Protein AF-A0A955BGZ3-F1 (afdb_monomer)

Structure (mmCIF, N/CA/C/O backbone):
data_AF-A0A955BGZ3-F1
#
_entry.id   AF-A0A955BGZ3-F1
#
loop_
_atom_site.group_PDB
_atom_site.id
_atom_site.type_symbol
_atom_site.label_atom_id
_atom_site.label_alt_id
_atom_site.label_comp_id
_atom_site.label_asym_id
_atom_site.label_entity_id
_atom_site.label_seq_id
_atom_site.pdbx_PDB_ins_code
_atom_site.Cartn_x
_atom_site.Cartn_y
_atom_site.Cartn_z
_atom_site.occupancy
_atom_site.B_iso_or_equiv
_atom_site.auth_seq_id
_atom_site.auth_comp_id
_atom_site.auth_asym_id
_atom_site.auth_atom_id
_atom_site.pdbx_PDB_model_num
ATOM 1 N N . GLY A 1 1 ? -9.054 7.512 4.929 1.00 83.88 1 GLY A N 1
ATOM 2 C CA . GLY A 1 1 ? -9.262 6.679 3.732 1.00 83.88 1 GLY A CA 1
ATOM 3 C C . GLY A 1 1 ? -10.227 5.569 4.071 1.00 83.88 1 GLY A C 1
ATOM 4 O O . GLY A 1 1 ? -10.199 5.115 5.208 1.00 83.88 1 GLY A O 1
ATOM 5 N N . LEU A 1 2 ? -11.088 5.182 3.131 1.00 87.50 2 LEU A N 1
ATOM 6 C CA . LEU A 1 2 ? -11.981 4.025 3.297 1.00 87.50 2 LEU A CA 1
ATOM 7 C C . LEU A 1 2 ? -11.312 2.710 2.886 1.00 87.50 2 LEU A C 1
ATOM 9 O O . LEU A 1 2 ? -11.671 1.668 3.412 1.00 87.50 2 LEU A O 1
ATOM 13 N N . GLU A 1 3 ? -10.332 2.797 1.989 1.00 89.81 3 GLU A N 1
ATOM 14 C CA . GLU A 1 3 ? -9.519 1.686 1.512 1.00 89.81 3 GLU A CA 1
ATOM 15 C C . GLU A 1 3 ? -8.057 2.141 1.418 1.00 89.81 3 GLU A C 1
ATOM 17 O O . GLU A 1 3 ? -7.749 3.343 1.458 1.00 89.81 3 GLU A O 1
ATOM 22 N N . HIS A 1 4 ? -7.162 1.169 1.267 1.00 94.31 4 HIS A N 1
ATOM 23 C CA . HIS A 1 4 ? -5.754 1.402 0.972 1.00 94.31 4 HIS A CA 1
ATOM 24 C C . HIS A 1 4 ? -5.473 1.262 -0.522 1.00 94.31 4 HIS A C 1
ATOM 26 O O . HIS A 1 4 ? -6.002 0.373 -1.188 1.00 94.31 4 HIS A O 1
ATOM 32 N N . HIS A 1 5 ? -4.581 2.106 -1.034 1.00 95.31 5 HIS A N 1
ATOM 33 C CA . HIS A 1 5 ? -4.107 2.004 -2.412 1.00 95.31 5 HIS A CA 1
ATOM 34 C C . HIS A 1 5 ? -2.977 0.972 -2.524 1.00 95.31 5 HIS A C 1
ATOM 36 O O . HIS A 1 5 ? -2.310 0.643 -1.544 1.00 95.31 5 HIS A O 1
ATOM 42 N N . GLU A 1 6 ? -2.691 0.502 -3.739 1.00 94.81 6 GLU A N 1
ATOM 43 C CA . GLU A 1 6 ? -1.551 -0.394 -4.002 1.00 94.81 6 GLU A CA 1
ATOM 44 C C . GLU A 1 6 ? -0.200 0.245 -3.650 1.00 94.81 6 GLU A C 1
ATOM 46 O O . GLU A 1 6 ? 0.751 -0.456 -3.313 1.00 94.81 6 GLU A O 1
ATOM 51 N N . SER A 1 7 ? -0.131 1.580 -3.691 1.00 96.19 7 SER A N 1
ATOM 52 C CA . SER A 1 7 ? 1.055 2.348 -3.333 1.00 96.19 7 SER A CA 1
ATOM 53 C C . SER A 1 7 ? 0.846 3.167 -2.063 1.00 96.19 7 SER A C 1
ATOM 55 O O . SER A 1 7 ? -0.067 3.994 -1.972 1.00 96.19 7 SER A O 1
ATOM 57 N N . ALA A 1 8 ? 1.796 3.040 -1.135 1.00 95.12 8 ALA A N 1
ATOM 58 C CA . ALA A 1 8 ? 1.834 3.815 0.102 1.00 95.12 8 ALA A CA 1
ATOM 59 C C . ALA A 1 8 ? 1.980 5.322 -0.168 1.00 95.12 8 ALA A C 1
ATOM 61 O O . ALA A 1 8 ? 1.600 6.156 0.656 1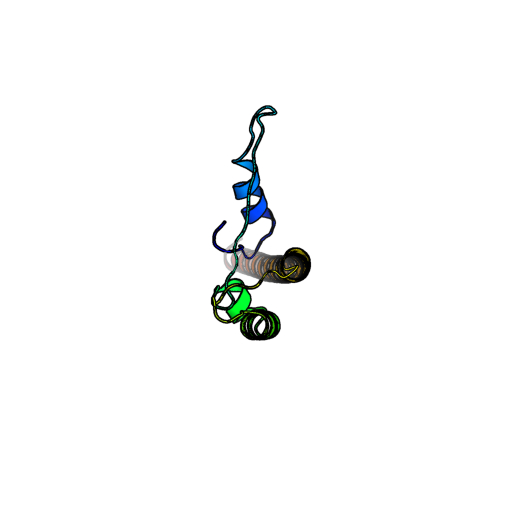.00 95.12 8 ALA A O 1
ATOM 62 N N . ARG A 1 9 ? 2.536 5.704 -1.326 1.00 96.19 9 ARG A N 1
ATOM 63 C CA . ARG A 1 9 ? 2.644 7.108 -1.741 1.00 96.19 9 ARG A CA 1
ATOM 64 C C . ARG A 1 9 ? 1.269 7.760 -1.875 1.00 96.19 9 ARG A C 1
ATOM 66 O O . ARG A 1 9 ? 1.116 8.896 -1.440 1.00 96.19 9 ARG A O 1
ATOM 73 N N . ILE A 1 10 ? 0.294 7.069 -2.461 1.00 95.75 10 ILE A N 1
ATOM 74 C CA . ILE A 1 10 ? -1.046 7.628 -2.697 1.00 95.75 10 ILE A CA 1
ATOM 75 C C . ILE A 1 10 ? -1.803 7.782 -1.373 1.00 95.75 10 ILE A C 1
ATOM 77 O O . ILE A 1 10 ? -2.389 8.832 -1.113 1.00 95.75 10 ILE A O 1
ATOM 81 N N . ASP A 1 11 ? -1.675 6.807 -0.472 1.00 95.19 11 ASP A N 1
ATOM 82 C CA . ASP A 1 11 ? -2.217 6.918 0.887 1.00 95.19 11 ASP A CA 1
ATOM 83 C C . ASP A 1 11 ? -1.612 8.110 1.645 1.00 95.19 11 ASP A C 1
ATOM 85 O O . ASP A 1 11 ? -2.331 8.903 2.256 1.00 95.19 11 ASP A O 1
ATOM 89 N N . ARG A 1 12 ? -0.286 8.298 1.565 1.00 93.50 12 ARG A N 1
ATOM 90 C CA . ARG A 1 12 ? 0.388 9.448 2.189 1.00 93.50 12 ARG A CA 1
ATOM 91 C C . ARG A 1 12 ? -0.019 10.781 1.569 1.00 93.50 12 ARG A C 1
ATOM 93 O O . ARG A 1 12 ? -0.072 11.774 2.284 1.00 93.50 12 ARG A O 1
ATOM 100 N N . GLN A 1 13 ? -0.335 10.821 0.275 1.00 94.69 13 GLN A N 1
ATOM 101 C CA . GLN A 1 13 ? -0.876 12.026 -0.358 1.00 94.69 13 GLN A CA 1
ATOM 102 C C . GLN A 1 13 ? -2.247 12.391 0.200 1.00 94.69 13 GLN A C 1
ATOM 104 O O . GLN A 1 13 ? -2.498 13.569 0.443 1.00 94.69 13 GLN A O 1
ATOM 109 N N . LEU A 1 14 ? -3.117 11.403 0.435 1.00 92.94 14 LEU A N 1
ATOM 110 C CA . LEU A 1 14 ? -4.394 11.639 1.105 1.00 92.94 14 LEU A CA 1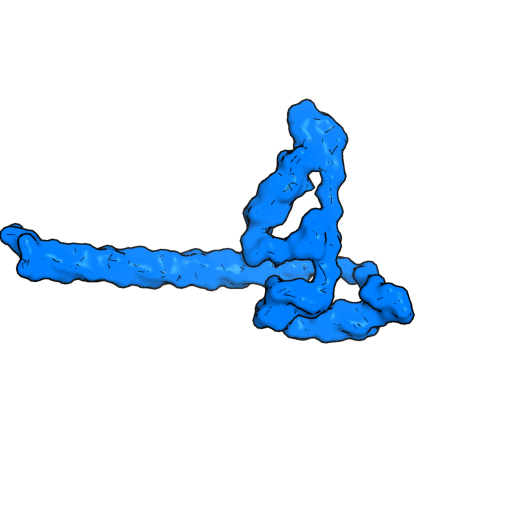
ATOM 111 C C . LEU A 1 14 ? -4.173 12.147 2.534 1.00 92.94 14 LEU A C 1
ATOM 113 O O . LEU A 1 14 ? -4.779 13.142 2.923 1.00 92.94 14 LEU A O 1
ATOM 117 N N . ALA A 1 15 ? -3.276 11.507 3.290 1.00 92.12 15 ALA A N 1
ATOM 118 C CA . ALA A 1 15 ? -2.951 11.923 4.653 1.00 92.12 15 ALA A CA 1
ATOM 119 C C . ALA A 1 15 ? -2.375 13.347 4.711 1.00 92.12 15 ALA A C 1
ATOM 121 O O . ALA A 1 15 ? -2.776 14.133 5.563 1.00 92.12 15 ALA A O 1
ATOM 122 N N . GLY A 1 16 ? -1.514 13.714 3.758 1.00 91.94 16 GLY A N 1
ATOM 123 C CA . GLY A 1 16 ? -0.906 15.044 3.660 1.00 91.94 16 GLY A CA 1
ATOM 124 C C . GLY A 1 16 ? -1.878 16.176 3.306 1.00 91.94 16 GLY A C 1
ATOM 125 O O . GLY A 1 16 ? -1.476 17.337 3.295 1.00 91.94 16 GLY A O 1
ATOM 126 N N . ARG A 1 17 ? -3.154 15.873 3.020 1.00 92.81 17 ARG A N 1
ATOM 127 C CA . ARG A 1 17 ? -4.206 16.897 2.898 1.00 92.81 17 ARG A CA 1
ATOM 128 C C . ARG A 1 17 ? -4.693 17.401 4.258 1.00 92.81 17 ARG A C 1
ATOM 130 O O . ARG A 1 17 ? -5.263 18.487 4.310 1.00 92.81 17 ARG A O 1
ATOM 137 N N . ALA A 1 18 ? -4.475 16.642 5.332 1.00 90.75 18 ALA A N 1
ATOM 138 C CA . ALA A 1 18 ? -4.809 17.051 6.689 1.00 90.75 18 ALA A CA 1
ATOM 139 C C . ALA A 1 18 ? -3.611 17.766 7.341 1.00 90.75 18 ALA A C 1
ATOM 141 O O . ALA A 1 18 ? -2.508 17.230 7.345 1.00 90.75 18 ALA A O 1
ATOM 142 N N . GLY A 1 19 ? -3.837 18.955 7.911 1.00 86.31 19 GLY A N 1
ATOM 143 C CA . GLY A 1 19 ? -2.821 19.703 8.667 1.00 86.31 19 GLY A CA 1
ATOM 144 C C . GLY A 1 19 ? -1.759 20.387 7.797 1.00 86.31 19 GLY A C 1
ATOM 145 O O . GLY A 1 19 ? -0.620 19.931 7.705 1.00 86.31 19 GLY 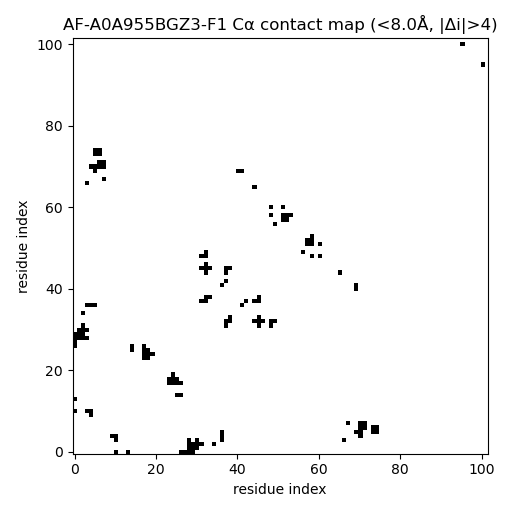A O 1
ATOM 146 N N . ARG A 1 20 ? -2.119 21.500 7.141 1.00 91.69 20 ARG A N 1
ATOM 147 C CA . ARG A 1 20 ? -1.186 22.312 6.334 1.00 91.69 20 ARG A CA 1
ATOM 148 C C . ARG A 1 20 ? -0.568 23.418 7.191 1.00 91.69 20 ARG A C 1
ATOM 150 O O . ARG A 1 20 ? -1.182 23.861 8.141 1.00 91.69 20 ARG A O 1
ATOM 157 N N . GLN A 1 21 ? 0.635 23.885 6.848 1.00 92.56 21 GLN A N 1
ATOM 158 C CA . GLN A 1 21 ? 1.280 25.035 7.516 1.00 92.56 21 GLN A CA 1
ATOM 159 C C . GLN A 1 21 ? 1.420 24.908 9.050 1.00 92.56 21 GLN A C 1
ATOM 161 O O . GLN A 1 21 ? 1.454 25.906 9.761 1.00 92.56 21 GLN A O 1
ATOM 166 N N . GLY A 1 22 ? 1.528 23.679 9.568 1.00 89.62 22 GLY A N 1
ATOM 167 C CA . GLY A 1 22 ? 1.611 23.424 11.011 1.00 89.62 22 GLY A CA 1
ATOM 168 C C . GLY A 1 22 ? 0.255 23.298 11.712 1.00 89.62 22 GLY A C 1
ATOM 169 O O . GLY A 1 22 ? 0.226 23.068 12.922 1.00 89.62 22 GLY A O 1
ATOM 170 N N . ASP A 1 23 ? -0.854 23.382 10.972 1.00 94.44 23 ASP A N 1
ATOM 171 C CA . ASP A 1 23 ? -2.184 23.106 11.501 1.00 94.44 23 ASP A CA 1
ATOM 172 C C . ASP A 1 23 ? -2.273 21.673 12.027 1.00 94.44 23 ASP A C 1
ATOM 174 O O . ASP A 1 23 ? -1.762 20.718 11.430 1.00 94.44 23 ASP A O 1
ATOM 178 N N . ARG A 1 24 ? -2.988 21.503 13.141 1.00 93.31 24 ARG A N 1
ATOM 179 C CA . ARG A 1 24 ? -3.313 20.171 13.651 1.00 93.31 24 ARG A CA 1
ATOM 180 C C . ARG A 1 24 ? -4.197 19.454 12.632 1.00 93.31 24 ARG A C 1
ATOM 182 O O . ARG A 1 24 ? -5.209 19.990 12.192 1.00 93.31 24 ARG A O 1
ATOM 189 N N . GLY A 1 25 ? -3.836 18.222 12.297 1.00 92.12 25 GLY A N 1
ATOM 190 C CA . GLY A 1 25 ? -4.600 17.366 11.400 1.00 92.12 25 GLY A CA 1
ATOM 191 C C . GLY A 1 25 ? -4.553 15.918 11.860 1.00 92.12 25 GLY A C 1
ATOM 192 O O . GLY A 1 25 ? -3.600 15.488 12.510 1.00 92.12 25 GLY A O 1
ATOM 193 N N . SER A 1 26 ? -5.589 15.162 11.522 1.00 93.31 26 SER A N 1
ATOM 194 C CA . SER A 1 26 ? -5.623 13.718 11.709 1.00 93.31 26 SER A CA 1
ATOM 195 C C . SER A 1 26 ? -6.056 13.044 10.413 1.00 93.31 26 SER A C 1
ATOM 197 O O . SER A 1 26 ? -6.799 13.598 9.603 1.00 93.31 26 SER A O 1
ATOM 199 N N . CYS A 1 27 ? -5.559 11.832 10.202 1.00 92.12 27 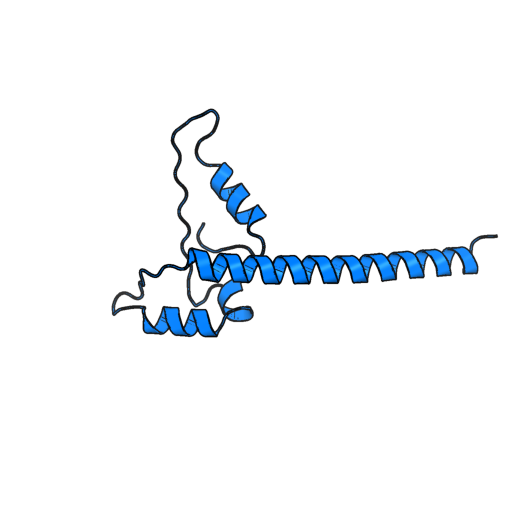CYS A N 1
ATOM 200 C CA . CYS A 1 27 ? -5.975 10.976 9.107 1.00 92.12 27 CYS A CA 1
ATOM 201 C C . CYS A 1 27 ? -6.112 9.560 9.651 1.00 92.12 27 CYS A C 1
ATOM 203 O O . CYS A 1 27 ? -5.186 9.037 10.268 1.00 92.12 27 CYS A O 1
ATOM 205 N N . GLN A 1 28 ? -7.269 8.949 9.421 1.00 91.56 28 GLN A N 1
ATOM 206 C CA . GLN A 1 28 ? -7.531 7.563 9.777 1.00 91.56 28 GLN A CA 1
ATOM 207 C C . GLN A 1 28 ? -7.838 6.773 8.511 1.00 91.56 28 GLN A C 1
AT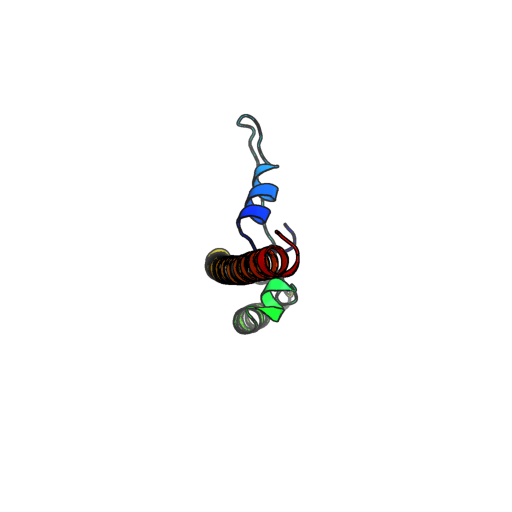OM 209 O O . GLN A 1 28 ? -8.471 7.283 7.580 1.00 91.56 28 GLN A O 1
ATOM 214 N N . PHE A 1 29 ? -7.373 5.530 8.478 1.00 92.38 29 PHE A N 1
ATOM 215 C CA . PHE A 1 29 ? -7.700 4.576 7.433 1.00 92.38 29 PHE A CA 1
ATOM 216 C C . PHE A 1 29 ? -8.557 3.465 8.019 1.00 92.38 29 PHE A C 1
ATOM 218 O O . PHE A 1 29 ? -8.253 2.934 9.087 1.00 92.38 29 PHE A O 1
ATOM 225 N N . PHE A 1 30 ? -9.624 3.151 7.300 1.00 92.31 30 PHE A N 1
ATOM 226 C CA . PHE A 1 30 ? -10.427 1.959 7.490 1.00 92.31 30 PHE A CA 1
ATOM 227 C C . PHE A 1 30 ? -10.062 0.973 6.379 1.00 92.31 30 PHE A C 1
ATOM 229 O O . PHE A 1 30 ? -9.540 1.375 5.339 1.00 92.31 30 PHE A O 1
ATOM 236 N N . ALA A 1 31 ? -10.261 -0.311 6.644 1.00 92.19 31 ALA A N 1
ATOM 237 C CA . ALA A 1 31 ? -10.034 -1.375 5.681 1.00 92.19 31 ALA A CA 1
ATOM 238 C C . ALA A 1 31 ? -11.055 -2.484 5.923 1.00 92.19 31 ALA A C 1
ATOM 240 O O . ALA A 1 31 ? -11.370 -2.792 7.078 1.00 92.19 31 ALA A O 1
ATOM 241 N N . SER A 1 32 ? -11.528 -3.105 4.851 1.00 92.50 32 SER A N 1
ATOM 242 C CA . SER A 1 32 ? -12.427 -4.254 4.885 1.00 92.50 32 SER A CA 1
ATOM 243 C C . SER A 1 32 ? -11.750 -5.503 4.331 1.00 92.50 32 SER A C 1
ATOM 245 O O . SER A 1 32 ? -10.909 -5.452 3.435 1.00 92.50 32 SER A O 1
ATOM 247 N N . ALA A 1 33 ? -12.166 -6.671 4.824 1.00 93.44 33 ALA A N 1
ATOM 248 C CA . ALA A 1 33 ? -11.774 -7.953 4.238 1.00 93.44 33 ALA A CA 1
ATOM 249 C C . ALA A 1 33 ? -12.267 -8.121 2.788 1.00 93.44 33 ALA A C 1
ATOM 251 O O . ALA A 1 33 ? -11.794 -9.009 2.078 1.00 93.44 33 ALA A O 1
ATOM 252 N N . ASP A 1 34 ? -13.218 -7.289 2.364 1.00 92.81 34 ASP A N 1
ATOM 253 C CA . ASP A 1 34 ? -13.774 -7.304 1.017 1.00 92.81 34 ASP A CA 1
ATOM 254 C C . ASP A 1 34 ? -13.145 -6.251 0.095 1.00 92.81 34 ASP A C 1
ATOM 256 O O . ASP A 1 34 ? -13.454 -6.251 -1.101 1.00 92.81 34 ASP A O 1
ATOM 260 N N . ASP A 1 35 ? -12.216 -5.431 0.606 1.00 95.00 35 ASP A N 1
ATOM 261 C CA . ASP A 1 35 ? -11.492 -4.437 -0.189 1.00 95.00 35 ASP A CA 1
ATOM 262 C C . ASP A 1 35 ? -10.751 -5.120 -1.348 1.00 95.00 35 ASP A C 1
ATOM 264 O O . ASP A 1 35 ? -10.087 -6.147 -1.136 1.00 95.00 35 ASP A O 1
ATOM 268 N N . PRO A 1 36 ? -10.785 -4.556 -2.570 1.00 94.75 36 PRO A N 1
ATOM 269 C CA . PRO A 1 36 ? -10.141 -5.151 -3.740 1.00 94.75 36 PRO A CA 1
ATOM 270 C C . PRO A 1 36 ? -8.659 -5.470 -3.514 1.00 94.75 36 PRO A C 1
ATOM 272 O O . PRO A 1 36 ? -8.212 -6.576 -3.826 1.00 94.75 36 PRO A O 1
ATOM 275 N N . LEU A 1 37 ? -7.918 -4.541 -2.896 1.00 94.19 37 LEU A N 1
ATOM 276 C CA . LEU A 1 37 ? -6.495 -4.697 -2.590 1.00 94.19 37 LEU A CA 1
ATOM 277 C C . LEU A 1 37 ? -6.231 -5.963 -1.760 1.00 94.19 37 LEU A C 1
ATOM 279 O O . LEU A 1 37 ? -5.365 -6.778 -2.091 1.00 94.19 37 LEU A O 1
ATOM 283 N N . LEU A 1 38 ?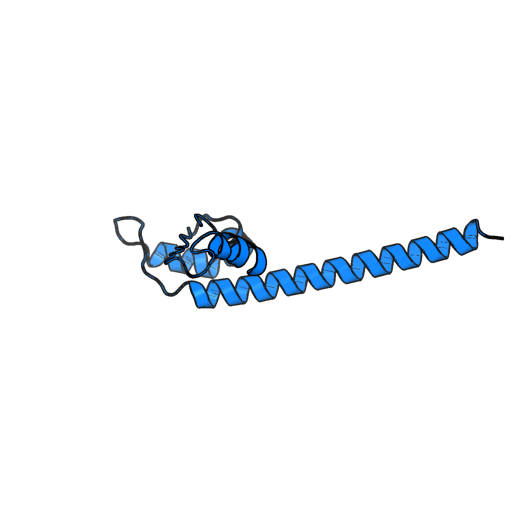 -6.974 -6.128 -0.664 1.00 95.06 38 LEU A N 1
ATOM 284 C CA . LEU A 1 38 ? -6.763 -7.235 0.262 1.00 95.06 38 LEU A CA 1
ATOM 285 C C . LEU A 1 38 ? -7.290 -8.544 -0.321 1.00 95.06 38 LEU A C 1
ATOM 287 O O . LEU A 1 38 ? -6.613 -9.570 -0.221 1.00 95.06 38 LEU A O 1
ATOM 291 N N . ARG A 1 39 ? -8.449 -8.510 -0.982 1.00 95.56 39 ARG A N 1
ATOM 292 C CA . ARG A 1 39 ? -9.083 -9.689 -1.575 1.00 95.56 39 ARG A CA 1
ATOM 293 C C . ARG A 1 39 ? -8.210 -10.327 -2.651 1.00 95.56 39 ARG A C 1
ATOM 295 O O . ARG A 1 39 ? -8.060 -11.546 -2.665 1.00 95.56 39 ARG A O 1
ATOM 302 N N . VAL A 1 40 ? -7.615 -9.514 -3.524 1.00 95.94 40 VAL A N 1
ATOM 303 C CA . VAL A 1 40 ? -6.778 -10.002 -4.630 1.00 95.94 40 VAL A CA 1
ATOM 304 C C . VAL A 1 40 ? -5.387 -10.395 -4.138 1.00 95.94 40 VAL A C 1
ATOM 306 O O . VAL A 1 40 ? -4.859 -11.435 -4.529 1.00 95.94 40 VAL A O 1
ATOM 309 N N . HIS A 1 41 ? -4.779 -9.593 -3.261 1.00 95.81 41 HIS A N 1
ATOM 310 C CA . HIS A 1 41 ? -3.350 -9.733 -2.982 1.00 95.81 41 HIS A CA 1
ATOM 311 C C . HIS A 1 41 ? -3.006 -10.270 -1.588 1.00 95.81 41 HIS A C 1
ATOM 313 O O . HIS A 1 41 ? -1.839 -10.591 -1.338 1.00 95.81 41 HIS A O 1
ATOM 319 N N . ALA A 1 42 ? -3.981 -10.386 -0.685 1.00 95.88 42 ALA A N 1
ATOM 320 C CA . ALA A 1 42 ? -3.793 -10.869 0.681 1.00 95.88 42 ALA A CA 1
ATOM 321 C C . ALA A 1 42 ? -5.012 -11.658 1.224 1.00 95.88 42 ALA A C 1
ATOM 323 O O . ALA A 1 42 ? -5.518 -11.339 2.306 1.00 95.88 42 ALA A O 1
ATOM 324 N N . PRO A 1 43 ? -5.451 -12.750 0.564 1.00 96.25 43 PRO A N 1
ATOM 325 C CA . PRO A 1 43 ? -6.618 -13.530 1.002 1.00 96.25 43 PRO A CA 1
ATOM 326 C C . PRO A 1 43 ? -6.472 -14.063 2.436 1.00 96.25 43 PRO A C 1
ATOM 328 O O . PRO A 1 43 ? -7.398 -13.985 3.235 1.00 96.25 43 PRO A O 1
ATOM 331 N N . ARG A 1 44 ? -5.257 -14.471 2.834 1.00 94.44 44 ARG A N 1
ATOM 332 C CA . ARG A 1 44 ? -4.968 -14.911 4.213 1.00 94.44 44 ARG A CA 1
ATOM 333 C C . ARG A 1 44 ? -5.182 -13.813 5.262 1.00 94.44 44 ARG A C 1
ATOM 335 O O . ARG A 1 44 ? -5.469 -14.120 6.419 1.00 94.44 44 ARG A O 1
ATOM 342 N N . LEU A 1 45 ? -4.971 -12.546 4.892 1.00 93.44 45 LEU A N 1
ATOM 343 C CA . LEU A 1 45 ? -5.251 -11.411 5.771 1.00 93.44 45 LEU A CA 1
ATOM 344 C C . LEU A 1 45 ? -6.762 -11.180 5.866 1.00 93.44 45 LEU A C 1
ATOM 346 O O . LEU A 1 45 ? -7.253 -10.977 6.971 1.00 93.44 45 LEU A O 1
ATOM 350 N N . CYS A 1 46 ? -7.491 -11.317 4.756 1.00 94.38 46 CYS A N 1
ATOM 351 C CA . CYS A 1 46 ? -8.956 -11.268 4.733 1.00 94.38 46 CYS A CA 1
ATOM 352 C C . CYS A 1 46 ? -9.571 -12.345 5.637 1.00 94.38 46 CYS A C 1
ATOM 354 O O . CYS A 1 46 ? -10.418 -12.043 6.470 1.00 94.38 46 CYS A O 1
ATOM 356 N N . ASP A 1 47 ? -9.083 -13.585 5.570 1.00 94.00 47 ASP A N 1
ATOM 357 C CA . ASP A 1 47 ? -9.564 -14.675 6.433 1.00 94.00 47 ASP A CA 1
ATOM 358 C C . ASP A 1 47 ? -9.267 -14.429 7.915 1.00 94.00 47 ASP A C 1
ATOM 360 O O . ASP A 1 47 ? -9.990 -14.885 8.802 1.00 94.00 47 ASP A O 1
ATOM 364 N N . ARG A 1 48 ? -8.168 -13.731 8.214 1.00 92.44 48 ARG A N 1
ATOM 365 C CA . ARG A 1 48 ? -7.839 -13.322 9.582 1.00 92.44 48 ARG A CA 1
ATOM 366 C C . ARG A 1 48 ? -8.772 -12.214 10.060 1.00 92.44 48 ARG A C 1
ATOM 368 O O . ARG A 1 48 ? -9.245 -12.295 11.186 1.00 92.44 48 ARG A O 1
ATOM 375 N N . LEU A 1 49 ? -9.042 -11.225 9.209 1.00 92.00 49 LEU A N 1
ATOM 376 C CA . LEU A 1 49 ? -9.985 -10.142 9.480 1.00 92.00 49 LEU A CA 1
ATOM 377 C C . LEU A 1 49 ? -11.385 -10.691 9.754 1.00 92.00 49 LEU A C 1
ATOM 379 O O . LEU A 1 49 ? -11.948 -10.400 10.800 1.00 92.00 49 LEU A O 1
ATOM 383 N N . ARG A 1 50 ? -11.899 -11.563 8.880 1.00 92.19 50 ARG A N 1
ATOM 384 C CA . ARG A 1 50 ? -13.225 -12.185 9.032 1.00 92.19 50 ARG A CA 1
ATOM 385 C C . ARG A 1 50 ? -13.347 -13.016 10.307 1.00 92.19 50 ARG A C 1
ATOM 387 O O . ARG A 1 50 ? -14.386 -12.989 10.946 1.00 92.19 50 ARG A O 1
ATOM 394 N N . ARG A 1 51 ? -12.288 -13.733 10.701 1.00 91.50 51 ARG A N 1
ATOM 395 C CA . ARG A 1 51 ? -12.271 -14.490 11.967 1.00 91.50 51 ARG A CA 1
ATOM 396 C C . ARG A 1 51 ? -12.188 -13.602 13.204 1.00 91.50 51 ARG A C 1
ATOM 398 O O . ARG A 1 51 ? -12.661 -14.002 14.259 1.00 91.50 51 ARG A O 1
ATOM 405 N N . ALA A 1 52 ? -11.542 -12.447 13.089 1.00 89.88 52 ALA A N 1
ATOM 406 C CA . ALA A 1 52 ? -11.427 -11.487 14.179 1.00 89.88 52 ALA A CA 1
ATOM 407 C C . ALA A 1 52 ? -12.647 -10.564 14.288 1.00 89.88 52 ALA A C 1
ATOM 409 O O . ALA A 1 52 ? -12.848 -9.964 15.342 1.00 89.88 52 ALA A O 1
ATOM 410 N N . ALA A 1 53 ? -13.439 -10.444 13.219 1.00 88.12 53 ALA A N 1
ATOM 411 C CA . ALA A 1 53 ? -14.676 -9.686 13.215 1.00 88.12 53 ALA A CA 1
ATOM 412 C C . ALA A 1 53 ? -15.645 -10.313 14.222 1.00 88.12 53 ALA A C 1
ATOM 414 O O . ALA A 1 53 ? -16.045 -11.472 14.099 1.00 88.12 53 ALA A O 1
ATOM 415 N N . GLY A 1 54 ? -15.973 -9.549 15.263 1.00 81.12 54 GLY A N 1
ATOM 416 C CA . GLY A 1 54 ? -16.941 -9.971 16.266 1.00 81.12 54 GLY A CA 1
ATOM 417 C C . GLY A 1 54 ? -18.365 -9.981 15.706 1.00 81.12 54 GLY A C 1
ATOM 418 O O . GLY A 1 54 ? -18.606 -9.818 14.512 1.00 81.12 54 GLY A O 1
ATOM 419 N N . ARG A 1 55 ? -19.357 -10.086 16.596 1.00 78.19 55 ARG A N 1
ATOM 420 C CA . ARG A 1 55 ? -20.785 -10.048 16.215 1.00 78.19 55 ARG A CA 1
ATOM 421 C C . ARG A 1 55 ? -21.206 -8.748 15.519 1.00 78.19 55 ARG A C 1
ATOM 423 O O . ARG A 1 55 ? -22.232 -8.734 14.853 1.00 78.19 55 ARG A O 1
ATOM 430 N N . THR A 1 56 ? -20.441 -7.676 15.700 1.00 84.50 56 THR A N 1
ATOM 431 C CA . THR A 1 56 ? -20.671 -6.359 15.094 1.00 84.50 56 THR A CA 1
ATOM 432 C C . THR A 1 56 ? -20.085 -6.234 13.687 1.00 84.50 56 THR A C 1
ATOM 434 O O . THR A 1 56 ? -20.346 -5.241 13.020 1.00 84.50 56 THR A O 1
ATOM 437 N N . GLY A 1 57 ? -19.288 -7.207 13.228 1.00 86.38 57 GLY A N 1
ATOM 438 C CA . GLY A 1 57 ? -18.549 -7.115 11.965 1.00 86.38 57 GLY A CA 1
ATOM 439 C C . GLY A 1 57 ? -17.275 -6.262 12.042 1.00 86.38 57 GLY A C 1
ATOM 440 O O . GLY A 1 57 ? -16.533 -6.191 11.067 1.00 86.38 57 GLY A O 1
ATOM 441 N N . GLU A 1 58 ? -16.981 -5.658 13.195 1.00 88.06 58 GLU A N 1
ATOM 442 C CA . GLU A 1 58 ? -15.787 -4.837 13.404 1.00 88.06 58 GLU A CA 1
ATOM 443 C C . GLU A 1 58 ? -14.650 -5.651 14.033 1.00 88.06 58 GLU A C 1
ATOM 445 O O . GLU A 1 58 ? -14.871 -6.533 14.871 1.00 88.06 58 GLU A O 1
ATOM 450 N N . ALA A 1 59 ? -13.415 -5.334 13.640 1.00 87.62 59 ALA A N 1
ATOM 451 C CA . ALA A 1 59 ? -12.205 -5.920 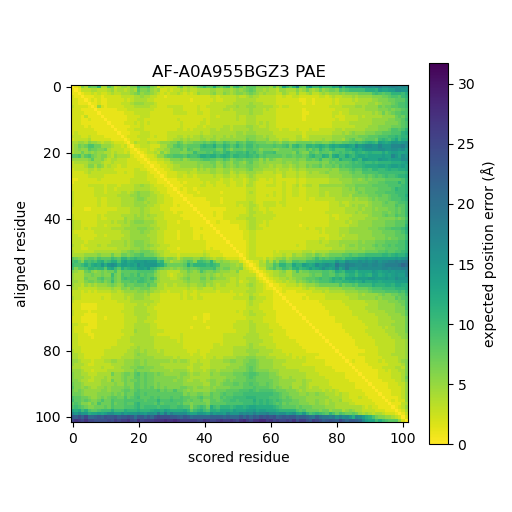14.199 1.00 87.62 59 ALA A CA 1
ATOM 452 C C . ALA A 1 59 ? -11.143 -4.839 14.431 1.00 87.62 59 ALA A C 1
ATOM 454 O O . ALA A 1 59 ? -10.741 -4.140 13.501 1.00 87.62 59 ALA A O 1
ATOM 455 N N . THR A 1 60 ? -10.618 -4.761 15.654 1.00 86.81 60 THR A N 1
ATOM 456 C CA . THR A 1 60 ? -9.466 -3.908 15.975 1.00 86.81 60 THR A CA 1
ATOM 457 C C . THR A 1 60 ? -8.198 -4.746 15.913 1.00 86.81 60 THR A C 1
ATOM 459 O O . THR A 1 60 ? -7.862 -5.464 16.854 1.00 86.81 60 THR A O 1
ATOM 462 N N . LEU A 1 61 ? -7.495 -4.680 14.782 1.00 86.31 61 LEU A N 1
ATOM 463 C CA . LEU A 1 61 ? -6.250 -5.413 14.547 1.00 86.31 61 LEU A CA 1
ATOM 464 C C . LEU A 1 61 ? -5.125 -4.474 14.084 1.00 86.31 61 LEU A C 1
ATOM 466 O O . LEU A 1 61 ? -5.388 -3.480 13.406 1.00 86.31 61 LEU A O 1
ATOM 470 N N . PRO A 1 62 ? -3.851 -4.797 14.375 1.00 90.88 62 PRO A N 1
ATOM 471 C CA . PRO A 1 62 ? -2.712 -4.035 13.871 1.00 90.88 62 PRO A CA 1
ATOM 472 C C . PRO A 1 62 ? -2.481 -4.321 12.375 1.00 90.88 62 PRO A C 1
ATOM 474 O O . PRO A 1 62 ? -1.640 -5.141 11.998 1.00 90.88 62 PRO A O 1
ATOM 477 N N . LEU A 1 63 ? -3.241 -3.649 11.506 1.00 90.88 63 LEU A N 1
ATOM 478 C CA . LEU A 1 63 ? -3.221 -3.870 10.051 1.00 90.88 63 LEU A CA 1
ATOM 479 C C . LEU A 1 63 ? -2.146 -3.074 9.308 1.00 90.88 63 LEU A C 1
ATOM 481 O O . LEU A 1 63 ? -1.733 -3.488 8.226 1.00 90.88 63 LEU A O 1
ATOM 485 N N . ALA A 1 64 ? -1.628 -1.997 9.903 1.00 91.88 64 ALA A N 1
ATOM 486 C CA . ALA A 1 64 ? -0.646 -1.123 9.260 1.00 91.88 64 ALA A CA 1
ATOM 487 C C . ALA A 1 64 ? 0.607 -1.882 8.782 1.00 91.88 64 ALA A C 1
ATOM 489 O O . ALA A 1 64 ? 1.049 -1.705 7.652 1.00 91.88 64 ALA A O 1
ATOM 490 N N . GLY A 1 65 ? 1.155 -2.781 9.609 1.00 94.94 65 GLY A N 1
ATOM 491 C CA . GLY A 1 65 ? 2.340 -3.571 9.255 1.00 94.94 65 GLY A CA 1
ATOM 492 C C . GLY A 1 65 ? 2.106 -4.541 8.084 1.00 94.94 65 GLY A C 1
ATOM 493 O O . GLY A 1 65 ? 2.871 -4.522 7.118 1.00 94.94 65 GLY A O 1
ATOM 494 N N . PRO A 1 66 ? 1.077 -5.410 8.142 1.00 94.88 66 PRO A N 1
ATOM 495 C CA . PRO A 1 66 ? 0.694 -6.263 7.018 1.00 94.88 66 PRO A CA 1
ATOM 496 C C . PRO A 1 66 ? 0.411 -5.502 5.716 1.00 94.88 66 PRO A C 1
ATOM 498 O O . PRO A 1 66 ? 0.900 -5.925 4.669 1.00 94.88 66 PRO A O 1
ATOM 501 N N . ILE A 1 67 ? -0.325 -4.389 5.782 1.00 94.88 67 ILE A N 1
ATOM 502 C CA . ILE A 1 67 ? -0.674 -3.576 4.608 1.00 94.88 67 ILE A CA 1
ATOM 503 C C . ILE A 1 67 ? 0.571 -2.912 4.015 1.00 94.88 67 ILE A C 1
ATOM 505 O O . ILE A 1 67 ? 0.777 -2.994 2.809 1.00 94.88 67 ILE A O 1
ATOM 509 N N . ALA A 1 68 ? 1.462 -2.361 4.844 1.00 95.81 68 ALA A N 1
ATOM 510 C CA . ALA A 1 68 ? 2.708 -1.766 4.365 1.00 95.81 68 ALA A CA 1
ATOM 511 C C . ALA A 1 68 ? 3.571 -2.781 3.594 1.00 95.81 68 ALA A C 1
ATOM 513 O O . ALA A 1 68 ? 4.054 -2.482 2.505 1.00 95.81 68 ALA A O 1
ATOM 514 N N . ARG A 1 69 ? 3.710 -4.015 4.109 1.00 96.44 69 ARG A N 1
ATOM 515 C CA . ARG A 1 69 ? 4.434 -5.089 3.400 1.00 96.44 69 ARG A 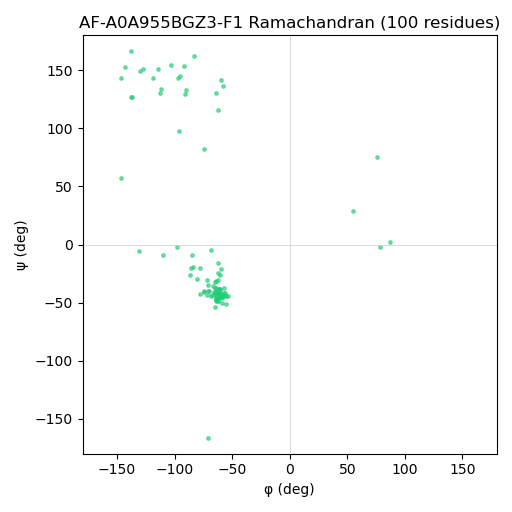CA 1
ATOM 516 C C . ARG A 1 69 ? 3.774 -5.454 2.074 1.00 96.44 69 ARG A C 1
ATOM 518 O O . ARG A 1 69 ? 4.473 -5.731 1.100 1.00 96.44 69 ARG A O 1
ATOM 525 N N . LEU A 1 70 ? 2.443 -5.474 2.041 1.00 96.56 70 LEU A N 1
ATOM 526 C CA . LEU A 1 70 ? 1.696 -5.723 0.816 1.00 96.56 70 LEU A CA 1
ATOM 527 C C . LEU A 1 70 ? 1.966 -4.629 -0.226 1.00 96.56 70 LEU A C 1
ATOM 529 O O . LEU A 1 70 ? 2.314 -4.962 -1.355 1.00 96.56 70 LEU A O 1
ATOM 533 N N . GLN A 1 71 ? 1.881 -3.356 0.163 1.00 96.88 71 GLN A N 1
ATOM 534 C CA . GLN A 1 71 ? 2.148 -2.215 -0.717 1.00 96.88 71 GLN A CA 1
ATOM 535 C C . GLN A 1 71 ? 3.575 -2.245 -1.269 1.00 96.88 71 GLN A C 1
ATOM 537 O O . GLN A 1 71 ? 3.757 -2.126 -2.472 1.00 96.88 71 GLN A O 1
ATOM 542 N N . THR A 1 72 ? 4.587 -2.518 -0.435 1.00 97.75 72 THR A N 1
ATOM 543 C CA . THR A 1 72 ? 5.979 -2.668 -0.904 1.00 97.75 72 THR A CA 1
ATOM 544 C C . THR A 1 72 ? 6.107 -3.749 -1.980 1.00 97.75 72 THR A C 1
ATOM 546 O O . THR A 1 72 ? 6.794 -3.551 -2.980 1.00 97.75 72 THR A O 1
ATOM 549 N N . ARG A 1 73 ? 5.427 -4.891 -1.809 1.00 97.56 73 ARG A N 1
ATOM 550 C CA . ARG A 1 73 ? 5.442 -5.974 -2.801 1.00 97.56 73 ARG A CA 1
ATOM 551 C C . ARG A 1 73 ? 4.784 -5.556 -4.119 1.00 97.56 73 ARG A C 1
ATOM 553 O O . ARG A 1 73 ? 5.303 -5.892 -5.179 1.00 97.56 73 ARG A O 1
ATOM 560 N N . LEU A 1 74 ? 3.657 -4.850 -4.058 1.00 97.50 74 LEU A N 1
ATOM 561 C CA . LEU A 1 74 ? 2.944 -4.385 -5.252 1.00 97.50 74 LEU A CA 1
ATOM 562 C C . LEU A 1 74 ? 3.708 -3.275 -5.976 1.00 97.50 74 LEU A C 1
ATOM 564 O O . LEU A 1 74 ? 3.817 -3.308 -7.197 1.00 97.50 74 LEU A O 1
ATOM 568 N N . GLU A 1 75 ? 4.315 -2.351 -5.236 1.00 97.38 75 GLU A N 1
ATOM 569 C CA . GLU A 1 75 ? 5.187 -1.315 -5.792 1.00 97.38 75 GLU A CA 1
ATOM 570 C C . GLU A 1 75 ? 6.404 -1.923 -6.505 1.00 97.38 75 GLU A C 1
ATOM 572 O O . GLU A 1 75 ? 6.751 -1.478 -7.600 1.00 97.38 75 GLU A O 1
ATOM 577 N N . ALA A 1 76 ? 7.018 -2.968 -5.937 1.00 97.75 76 ALA A N 1
ATOM 578 C CA . ALA A 1 76 ? 8.118 -3.688 -6.580 1.00 97.75 76 ALA A CA 1
ATOM 579 C C . ALA A 1 76 ? 7.675 -4.379 -7.881 1.00 97.75 76 ALA A C 1
ATOM 581 O O . ALA A 1 76 ? 8.335 -4.224 -8.907 1.00 97.75 76 ALA A O 1
ATOM 582 N N . ALA A 1 77 ? 6.530 -5.070 -7.865 1.00 97.12 77 ALA A N 1
ATOM 583 C CA . ALA A 1 77 ? 5.974 -5.706 -9.060 1.00 97.12 77 ALA A CA 1
ATOM 584 C C . ALA A 1 77 ? 5.626 -4.677 -10.153 1.00 97.12 77 ALA A C 1
ATOM 586 O O . ALA A 1 77 ? 5.924 -4.883 -11.328 1.00 97.12 77 ALA A O 1
ATOM 587 N N . ALA A 1 78 ? 5.052 -3.533 -9.772 1.00 96.56 78 ALA A N 1
ATOM 588 C CA . ALA A 1 78 ? 4.757 -2.445 -10.699 1.00 96.56 78 ALA A CA 1
ATOM 589 C C . ALA A 1 78 ? 6.035 -1.824 -11.289 1.00 96.56 78 ALA A C 1
ATOM 591 O O . ALA A 1 78 ? 6.061 -1.459 -12.465 1.00 96.56 78 ALA A O 1
ATOM 592 N N . LEU A 1 79 ? 7.102 -1.702 -10.493 1.00 97.44 79 LEU A N 1
ATOM 593 C CA . LEU A 1 79 ? 8.403 -1.237 -10.972 1.00 97.44 79 LEU A CA 1
ATOM 594 C C . LEU A 1 79 ? 9.000 -2.207 -11.997 1.00 97.44 79 LEU A C 1
ATOM 596 O O . LEU A 1 79 ? 9.489 -1.765 -13.033 1.00 97.44 79 LEU A O 1
ATOM 600 N N . GLU A 1 80 ? 8.947 -3.508 -11.724 1.00 98.00 80 GLU A N 1
ATOM 601 C CA . GLU A 1 80 ? 9.443 -4.545 -12.629 1.00 98.00 80 GLU A CA 1
ATOM 602 C C . GLU A 1 80 ? 8.661 -4.571 -13.947 1.00 98.00 80 GLU A C 1
ATOM 604 O O . GLU A 1 80 ? 9.263 -4.514 -15.019 1.00 98.00 80 GLU A O 1
ATOM 609 N N . ALA A 1 81 ? 7.327 -4.526 -13.884 1.00 97.50 81 ALA A N 1
ATOM 610 C CA . ALA A 1 81 ? 6.479 -4.459 -15.072 1.00 97.50 81 ALA A CA 1
ATOM 611 C C . ALA A 1 81 ? 6.807 -3.240 -15.952 1.00 97.50 81 ALA A C 1
ATOM 613 O O . ALA A 1 81 ? 6.903 -3.354 -17.173 1.00 97.50 81 ALA A O 1
ATOM 614 N N . ARG A 1 82 ? 7.038 -2.073 -15.335 1.00 97.81 82 ARG A N 1
ATOM 615 C CA . ARG A 1 82 ? 7.431 -0.852 -16.058 1.00 97.81 82 ARG A CA 1
ATOM 616 C C . ARG A 1 82 ? 8.814 -0.957 -16.691 1.00 97.81 82 ARG A C 1
ATOM 618 O O . ARG A 1 82 ? 9.011 -0.407 -17.769 1.00 97.81 82 ARG A O 1
ATOM 625 N N . ARG A 1 83 ? 9.766 -1.640 -16.045 1.00 97.94 83 ARG A N 1
ATOM 626 C CA . ARG A 1 83 ? 11.090 -1.897 -16.635 1.00 97.94 83 ARG A CA 1
ATOM 627 C C . ARG A 1 83 ? 10.965 -2.771 -17.875 1.00 97.94 83 ARG A C 1
ATOM 629 O O . ARG A 1 83 ? 11.457 -2.374 -18.922 1.00 97.94 83 ARG A O 1
ATOM 636 N N . GLY A 1 84 ? 10.227 -3.876 -17.777 1.00 97.12 84 GLY A N 1
ATOM 637 C CA . GLY A 1 84 ? 10.008 -4.770 -18.913 1.00 97.12 84 GLY A CA 1
ATOM 638 C C . GLY A 1 84 ? 9.290 -4.090 -20.081 1.00 97.12 84 GLY A C 1
ATOM 639 O O . GLY A 1 84 ? 9.649 -4.321 -21.231 1.00 97.12 84 GLY A O 1
ATOM 640 N N . LEU A 1 85 ? 8.311 -3.217 -19.810 1.00 97.31 85 LEU A N 1
ATOM 641 C CA . LEU A 1 85 ? 7.677 -2.411 -20.858 1.00 97.31 85 LEU A CA 1
ATOM 642 C C . LEU A 1 85 ? 8.686 -1.472 -21.528 1.00 97.31 85 LEU A C 1
ATOM 644 O O . LEU A 1 85 ? 8.791 -1.473 -22.747 1.00 97.31 85 LEU A O 1
ATOM 648 N N . ARG A 1 86 ? 9.469 -0.734 -20.738 1.00 96.81 86 ARG A N 1
ATOM 649 C CA . ARG A 1 86 ? 10.471 0.202 -21.261 1.00 96.81 86 ARG A CA 1
ATOM 650 C C . ARG A 1 86 ? 11.547 -0.495 -22.100 1.00 96.81 86 ARG A C 1
ATOM 652 O O . ARG A 1 86 ? 12.005 0.064 -23.087 1.00 96.81 86 ARG A O 1
ATOM 659 N N . GLU A 1 87 ? 11.972 -1.690 -21.702 1.00 96.62 87 GLU A N 1
ATOM 660 C CA . GLU A 1 87 ? 12.937 -2.491 -22.467 1.00 96.62 87 GLU A CA 1
ATOM 661 C C . GLU A 1 87 ? 12.356 -2.952 -23.807 1.00 96.62 87 GLU A C 1
ATOM 663 O O . GLU A 1 87 ? 13.048 -2.888 -24.821 1.00 96.62 87 GLU A O 1
ATOM 668 N N . ARG A 1 88 ? 11.081 -3.364 -23.827 1.00 96.31 88 ARG A N 1
ATOM 669 C CA . ARG A 1 88 ? 10.370 -3.713 -25.067 1.00 96.31 88 ARG A CA 1
ATOM 670 C C . ARG A 1 88 ? 10.226 -2.509 -25.990 1.00 96.31 88 ARG A C 1
ATOM 672 O O . ARG A 1 88 ? 10.587 -2.615 -27.152 1.00 96.31 88 ARG A O 1
ATOM 679 N N . GLU A 1 89 ? 9.784 -1.368 -25.462 1.00 96.81 89 GLU A N 1
ATOM 680 C CA . GLU A 1 89 ? 9.663 -0.123 -26.231 1.00 96.81 89 GLU A CA 1
ATOM 681 C C . GLU A 1 89 ? 11.011 0.294 -26.837 1.00 96.81 89 GLU A C 1
ATOM 683 O O . GLU A 1 89 ? 11.079 0.609 -28.020 1.00 96.81 89 GLU A O 1
ATOM 688 N N . ALA A 1 90 ? 12.103 0.213 -26.070 1.00 95.69 90 ALA A N 1
ATOM 689 C CA . ALA A 1 90 ? 13.440 0.529 -26.572 1.00 95.69 90 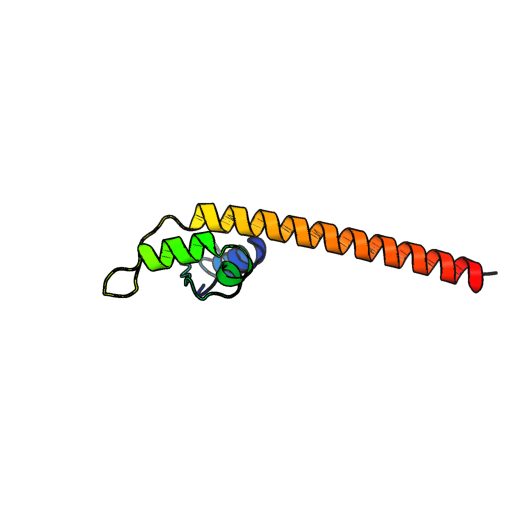ALA A CA 1
ATOM 690 C C . ALA A 1 90 ? 13.903 -0.428 -27.685 1.00 95.69 90 ALA A C 1
ATOM 692 O O . ALA A 1 90 ? 14.567 -0.006 -28.632 1.00 95.69 90 ALA A O 1
ATOM 693 N N . PHE A 1 91 ? 13.571 -1.715 -27.580 1.00 96.00 91 PHE A N 1
ATOM 694 C CA . PHE A 1 91 ? 13.878 -2.695 -28.620 1.00 96.00 91 PHE A CA 1
ATOM 695 C C . PHE A 1 91 ? 13.063 -2.446 -29.895 1.00 96.00 91 PHE A C 1
ATOM 697 O O . PHE A 1 91 ? 13.619 -2.463 -30.994 1.00 96.00 91 PHE A O 1
ATOM 704 N N . ASP A 1 92 ? 11.769 -2.163 -29.753 1.00 94.81 92 ASP A N 1
ATOM 705 C CA . ASP A 1 92 ? 10.887 -1.851 -30.877 1.00 94.81 92 ASP A CA 1
ATOM 706 C C . ASP A 1 92 ? 11.342 -0.567 -31.590 1.00 94.81 92 ASP A C 1
ATOM 708 O O . ASP A 1 92 ? 11.404 -0.531 -32.819 1.00 94.81 92 ASP A O 1
ATOM 712 N N . GLU A 1 93 ? 11.755 0.461 -30.843 1.00 93.69 93 GLU A N 1
ATOM 713 C CA . GLU A 1 93 ? 12.351 1.680 -31.404 1.00 93.69 93 GLU A CA 1
ATOM 714 C C . GLU A 1 93 ? 13.632 1.388 -32.199 1.00 93.69 93 GLU A C 1
ATOM 716 O O . GLU A 1 93 ? 13.806 1.917 -33.298 1.00 93.69 93 GLU A O 1
ATOM 721 N N . GLN A 1 94 ? 14.515 0.520 -31.693 1.00 93.06 94 GLN A N 1
ATOM 722 C CA . GLN A 1 94 ? 15.728 0.109 -32.410 1.00 93.06 94 GLN A CA 1
ATOM 723 C C . GLN A 1 94 ? 15.410 -0.658 -33.697 1.00 93.06 94 GLN A C 1
ATOM 725 O O . GLN A 1 94 ? 16.042 -0.413 -34.725 1.00 93.06 94 GLN A O 1
ATOM 730 N N . LEU A 1 95 ? 14.428 -1.563 -33.662 1.00 92.88 95 LEU A N 1
ATOM 731 C CA . LEU A 1 95 ? 13.970 -2.294 -34.845 1.00 92.88 95 LEU A CA 1
ATOM 732 C C . LEU A 1 95 ? 13.394 -1.353 -35.900 1.00 92.88 95 LEU A C 1
ATOM 734 O O . LEU A 1 95 ? 13.741 -1.468 -37.073 1.00 92.88 95 LEU A O 1
ATOM 738 N N . LEU A 1 96 ? 12.538 -0.416 -35.490 1.00 93.12 96 LEU A N 1
ATOM 739 C CA . LEU A 1 96 ? 11.965 0.581 -36.390 1.00 93.12 96 LEU A CA 1
ATOM 740 C C . LEU A 1 96 ? 13.051 1.482 -36.979 1.00 93.12 96 LEU A C 1
ATOM 742 O O . LEU A 1 96 ? 13.030 1.749 -38.178 1.00 93.12 96 LEU A O 1
ATOM 746 N N . HIS A 1 97 ? 14.022 1.904 -36.168 1.00 92.31 97 HIS A N 1
ATOM 747 C CA . HIS A 1 97 ? 15.158 2.683 -36.646 1.00 92.31 97 HIS A CA 1
ATOM 748 C C . HIS A 1 97 ? 16.009 1.899 -37.652 1.00 92.31 97 HIS A C 1
ATOM 750 O O . HIS A 1 97 ? 16.387 2.457 -38.669 1.00 92.31 97 HIS A O 1
ATOM 756 N N . HIS A 1 98 ? 16.260 0.607 -37.434 1.00 90.56 98 HIS A N 1
ATOM 757 C CA . HIS A 1 98 ? 17.002 -0.210 -38.397 1.00 90.56 98 HIS A CA 1
ATOM 758 C C . HIS A 1 98 ? 16.210 -0.506 -39.682 1.00 90.56 98 HIS A C 1
ATOM 760 O O . HIS A 1 98 ? 16.792 -0.610 -40.756 1.00 90.56 98 HIS A O 1
ATOM 766 N N . ALA A 1 99 ? 14.888 -0.670 -39.582 1.00 89.81 99 ALA A N 1
ATOM 767 C CA . ALA A 1 99 ? 14.032 -1.010 -40.717 1.00 89.81 99 ALA A CA 1
ATOM 768 C C . ALA A 1 99 ? 13.664 0.200 -41.594 1.00 89.81 99 ALA A C 1
ATOM 770 O O . ALA A 1 99 ? 13.408 0.026 -42.786 1.00 89.81 99 ALA A O 1
ATOM 771 N N . PHE A 1 100 ? 13.596 1.400 -41.009 1.00 91.81 100 PHE A N 1
ATOM 772 C CA . PHE A 1 100 ? 13.087 2.608 -41.671 1.00 91.81 100 PHE A CA 1
ATOM 773 C C . PHE A 1 100 ? 13.995 3.840 -41.542 1.00 91.81 100 PHE A C 1
ATOM 775 O O . PHE A 1 100 ? 13.678 4.879 -42.118 1.00 91.81 100 PHE A O 1
ATOM 782 N N . GLY A 1 101 ? 15.083 3.762 -40.777 1.00 71.88 101 GLY A N 1
ATOM 783 C CA . GLY A 1 101 ? 16.136 4.776 -40.757 1.00 71.88 101 GLY A CA 1
ATOM 784 C C . GLY A 1 101 ? 17.207 4.441 -41.794 1.00 71.88 101 GLY A C 1
ATOM 785 O O . GLY A 1 101 ? 17.621 3.288 -41.880 1.00 71.88 101 GLY A O 1
ATOM 786 N N . GLU A 1 102 ? 17.606 5.434 -42.595 1.00 55.06 102 GLU A N 1
ATOM 787 C CA . GLU A 1 102 ? 18.753 5.341 -43.519 1.00 55.06 102 GLU A CA 1
ATOM 788 C C . GLU A 1 102 ? 20.067 4.984 -42.808 1.00 55.06 102 GLU A C 1
ATOM 790 O O . GLU A 1 102 ? 20.323 5.545 -41.715 1.00 55.06 102 GLU A O 1
#

Secondary structure (DSSP, 8-state):
--S--SSHHHHHHHHTTSS-TT----------TT-HHHHHH-HHHHHHHHHH--TTS------HHHHHHHHHHHHHHHHHHHHHHHHHHHHHHHHHHHHH--

Solvent-accessible surface area (backbone atoms only — not comparable to full-atom values): 5970 Å² total; per-residue (Å²): 74,72,60,74,58,63,40,65,66,60,50,48,53,61,42,63,71,39,37,63,99,83,43,87,55,77,75,63,74,45,77,53,53,78,36,68,63,36,46,75,76,31,50,74,55,21,57,50,44,61,70,55,26,48,99,84,67,56,62,95,68,89,51,66,65,62,50,51,55,48,18,54,52,46,47,50,53,52,51,51,54,51,49,56,50,52,54,49,53,53,49,52,51,50,51,48,43,67,75,74,46,134

Mean predicted aligned error: 4.86 Å

Nearest PDB structures (foldseek):
  4ys0-assembly1_A  TM=8.432E-01  e=5.688E-04  Thermotoga maritima MSB8
  6t4h-assembly1_A  TM=7.473E-01  e=3.535E-04  Clostridioides difficile 630
  1nl3-assembly1_A  TM=7.979E-01  e=2.537E-03  Mycobacterium tuberculosis

Foldseek 3Di:
DAADDLAPVVVVVVQVVAQPPNRDGDDDYHHALPDPLCVVQPVVVSVVLCVQQDPPRDHDDPCPVVSVVSSVVSVVVVVVVVVVVVVVVVVVVVVCCVVPPD

Radius of gyration: 20.39 Å; Cα contacts (8 Å, |Δi|>4): 75; chains: 1; bounding box: 40×40×60 Å

pLDDT: mean 92.66, std 5.67, range [55.06, 98.0]

Sequence (102 aa):
GLEHHESARIDRQLAGRAGRQGDRGSCQFFASADDPLLRVHAPRLCDRLRRAAGRTGEATLPLAGPIARLQTRLEAAALEARRGLREREAFDEQLLHHAFGE